Protein AF-A0A6P1CPJ0-F1 (afdb_monomer_lite)

Sequence (116 aa):
MSDTTIRDQLADVLRDEGIYCGDCDYGSRDCPECGRMLGGFADAILAAGFRPPARVITTVEERDALPPGSVVLSDSGYAWQRIEWWWQSTDEGVGGAPSLPVTVLHIPTEETADGE

Organism: NCBI:txid135487

Radius of gyration: 16.35 Å; chains: 1; bounding box: 32×39×44 Å

Foldseek 3Di:
DDPVVQLVVQLVVCLVVPDDPVPDDGRDPPPVVSVVVSSVVSVVLVVVVFDPPFDWDADPVVQQPADFQWWKAAPVRWIWGHHHRAIDTPDPPDGGGGDPGITTGDGDDPVPPDDD

Secondary structure (DSSP, 8-state):
--THHHHHHHHHHHHHTT---SSSSTT-TT-HHHHHHHHHHHHHHHHTT--SSPPEE-SHHHHHTSPTT-EEEETTS-EEEEETTEEEESSTT-EE-PPSSEEEEE---GGGS---

pLDDT: mean 74.08, std 12.94, range [35.75, 91.31]

Structure (mmCIF, N/CA/C/O backbone):
data_AF-A0A6P1CPJ0-F1
#
_entry.id   AF-A0A6P1CPJ0-F1
#
loop_
_atom_site.group_PDB
_atom_site.id
_atom_site.type_symbol
_atom_site.label_atom_id
_atom_site.label_alt_id
_atom_site.label_comp_id
_atom_site.label_asym_id
_atom_site.label_entity_id
_atom_site.label_seq_id
_atom_site.pdbx_PDB_ins_code
_atom_site.Cartn_x
_atom_site.Cartn_y
_atom_site.Cartn_z
_atom_site.occupancy
_atom_site.B_iso_or_equiv
_atom_site.auth_seq_id
_atom_site.auth_comp_id
_atom_site.auth_asym_id
_atom_site.auth_atom_id
_atom_site.pdbx_PDB_model_num
ATOM 1 N N . MET A 1 1 ? 11.239 -22.695 5.780 1.00 36.44 1 MET A N 1
ATOM 2 C CA . MET A 1 1 ? 10.512 -22.996 4.527 1.00 36.44 1 MET A CA 1
ATOM 3 C C . MET A 1 1 ? 10.337 -21.673 3.811 1.00 36.44 1 MET A C 1
ATOM 5 O O . MET A 1 1 ? 9.964 -20.713 4.465 1.00 36.44 1 MET A O 1
ATOM 9 N N . SER A 1 2 ? 10.825 -21.588 2.580 1.00 43.12 2 SER A N 1
ATOM 10 C CA . SER A 1 2 ? 11.791 -20.547 2.215 1.00 43.12 2 SER A CA 1
ATOM 11 C C . SER A 1 2 ? 11.191 -19.269 1.616 1.00 43.12 2 SER A C 1
ATOM 13 O O . SER A 1 2 ? 10.357 -19.321 0.711 1.00 43.12 2 SER A O 1
ATOM 15 N N . ASP A 1 3 ? 11.723 -18.149 2.113 1.00 55.03 3 ASP A N 1
ATOM 16 C CA . ASP A 1 3 ? 11.559 -16.731 1.743 1.00 55.03 3 ASP A CA 1
ATOM 17 C C . ASP A 1 3 ? 11.503 -16.459 0.222 1.00 55.03 3 ASP A C 1
ATOM 19 O O . ASP A 1 3 ? 10.775 -15.591 -0.252 1.00 55.03 3 ASP A O 1
ATOM 23 N N . THR A 1 4 ? 12.155 -17.317 -0.564 1.00 57.94 4 THR A N 1
ATOM 24 C CA . THR A 1 4 ? 12.157 -17.316 -2.032 1.00 57.94 4 THR A CA 1
ATOM 25 C C . THR A 1 4 ? 10.752 -17.365 -2.647 1.00 57.94 4 THR A C 1
ATOM 27 O O . THR A 1 4 ? 10.505 -16.701 -3.644 1.00 57.94 4 THR A O 1
ATOM 30 N N . THR A 1 5 ? 9.793 -18.063 -2.026 1.00 70.38 5 THR A N 1
ATOM 31 C CA . THR A 1 5 ? 8.427 -18.184 -2.582 1.00 70.38 5 THR A CA 1
ATOM 32 C C . THR A 1 5 ? 7.664 -16.857 -2.528 1.00 70.38 5 THR A C 1
ATOM 34 O O . THR A 1 5 ? 6.938 -16.521 -3.457 1.00 70.38 5 THR A O 1
ATOM 37 N N . ILE A 1 6 ? 7.841 -16.089 -1.449 1.00 69.12 6 ILE A N 1
ATOM 38 C CA . ILE A 1 6 ? 7.222 -14.767 -1.281 1.00 69.12 6 ILE A CA 1
ATOM 39 C C . ILE A 1 6 ? 7.902 -13.740 -2.192 1.00 69.12 6 ILE A C 1
ATOM 41 O O . ILE A 1 6 ? 7.223 -12.917 -2.804 1.00 69.12 6 ILE A O 1
ATOM 45 N N . ARG A 1 7 ? 9.229 -13.833 -2.340 1.00 74.75 7 ARG A N 1
ATOM 46 C CA . ARG A 1 7 ? 10.003 -13.019 -3.281 1.00 74.75 7 ARG A CA 1
ATOM 47 C C . ARG A 1 7 ? 9.527 -13.211 -4.722 1.00 74.75 7 ARG A C 1
ATOM 49 O O . ARG A 1 7 ? 9.301 -12.233 -5.427 1.00 74.75 7 ARG A O 1
ATOM 56 N N . ASP A 1 8 ? 9.339 -14.458 -5.148 1.00 70.44 8 ASP A N 1
ATOM 57 C CA . ASP A 1 8 ? 8.903 -14.767 -6.512 1.00 70.44 8 ASP A CA 1
ATOM 58 C C . ASP A 1 8 ? 7.432 -14.391 -6.757 1.00 70.44 8 ASP A C 1
ATOM 60 O O . ASP A 1 8 ? 7.108 -13.897 -7.833 1.00 70.44 8 ASP A O 1
ATOM 64 N N . GLN A 1 9 ? 6.553 -14.535 -5.756 1.00 69.69 9 GLN A N 1
ATOM 65 C CA . GLN A 1 9 ? 5.170 -14.040 -5.834 1.00 69.69 9 GLN A CA 1
ATOM 66 C C . GLN A 1 9 ? 5.117 -12.521 -6.006 1.00 69.69 9 GLN A C 1
ATOM 68 O O . GLN A 1 9 ? 4.386 -12.017 -6.853 1.00 69.69 9 GLN A O 1
ATOM 73 N N . LEU A 1 10 ? 5.912 -11.786 -5.228 1.00 74.44 10 LEU A N 1
ATOM 74 C CA . LEU A 1 10 ? 5.966 -10.333 -5.317 1.00 74.44 10 LEU A CA 1
ATOM 75 C C . LEU A 1 10 ? 6.563 -9.868 -6.651 1.00 74.44 10 LEU A C 1
ATOM 77 O O . LEU A 1 10 ? 6.044 -8.943 -7.267 1.00 74.44 10 LEU A O 1
ATOM 81 N N . ALA A 1 11 ? 7.604 -10.545 -7.139 1.00 73.38 11 ALA A N 1
ATOM 82 C CA . ALA A 1 11 ? 8.160 -10.287 -8.463 1.00 73.38 11 ALA A CA 1
ATOM 83 C C . ALA A 1 11 ? 7.139 -10.528 -9.594 1.00 73.38 11 ALA A C 1
ATOM 85 O O . ALA A 1 11 ? 7.218 -9.864 -10.627 1.00 73.38 11 ALA A O 1
ATOM 86 N N . ASP A 1 12 ? 6.188 -11.451 -9.419 1.00 73.12 12 ASP A N 1
ATOM 87 C CA . ASP A 1 12 ? 5.114 -11.692 -10.39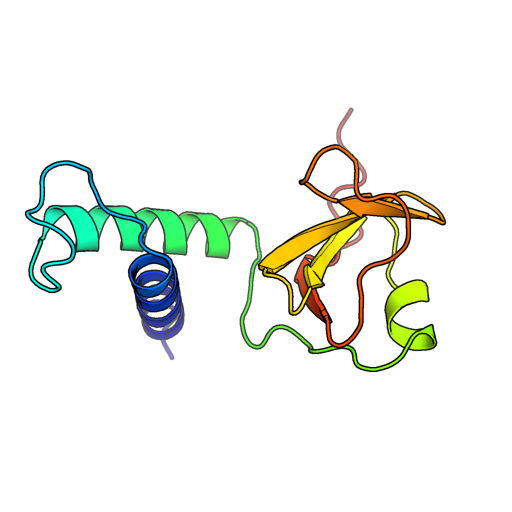0 1.00 73.12 12 ASP A CA 1
ATOM 88 C C . ASP A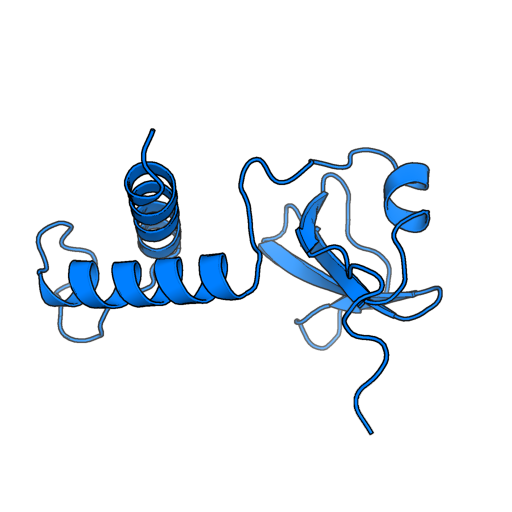 1 12 ? 4.031 -10.606 -10.358 1.00 73.12 12 ASP A C 1
ATOM 90 O O . ASP A 1 12 ? 3.602 -10.155 -11.415 1.00 73.12 12 ASP A O 1
ATOM 94 N N . VAL A 1 13 ? 3.671 -10.099 -9.174 1.00 74.50 13 VAL A N 1
ATOM 95 C CA . VAL A 1 13 ? 2.758 -8.946 -9.042 1.00 74.50 13 VAL A CA 1
ATOM 96 C C . VAL A 1 13 ? 3.349 -7.703 -9.703 1.00 74.50 13 VAL A C 1
ATOM 98 O O . VAL A 1 13 ? 2.694 -7.061 -10.513 1.00 74.50 13 VAL A O 1
ATOM 101 N N . LEU A 1 14 ? 4.619 -7.396 -9.424 1.00 77.75 14 LEU A N 1
ATOM 102 C CA . LEU A 1 14 ? 5.309 -6.256 -10.039 1.00 77.75 14 LEU A CA 1
ATOM 103 C C . LEU A 1 14 ? 5.342 -6.364 -11.576 1.00 77.75 14 LEU A C 1
ATOM 105 O O . LEU A 1 14 ? 5.311 -5.353 -12.274 1.00 77.75 14 LEU A O 1
ATOM 109 N N . ARG A 1 15 ? 5.379 -7.589 -12.113 1.00 72.69 15 ARG A N 1
ATOM 110 C CA . ARG A 1 15 ? 5.293 -7.845 -13.555 1.00 72.69 15 ARG A CA 1
ATOM 111 C C . ARG A 1 15 ? 3.892 -7.581 -14.111 1.00 72.69 15 ARG A C 1
ATOM 113 O O . ARG A 1 15 ? 3.795 -7.017 -15.197 1.00 72.69 15 ARG A O 1
ATOM 120 N N . ASP A 1 16 ? 2.844 -8.008 -13.408 1.00 70.62 16 ASP A N 1
ATOM 121 C CA . ASP A 1 16 ? 1.441 -7.820 -13.815 1.00 70.62 16 ASP A CA 1
ATOM 122 C C . ASP A 1 16 ? 1.057 -6.332 -13.856 1.00 70.62 16 ASP A C 1
ATOM 124 O O . ASP A 1 16 ? 0.415 -5.880 -14.801 1.00 70.62 16 ASP A O 1
ATOM 128 N N . GLU A 1 17 ? 1.602 -5.543 -12.925 1.00 75.62 17 GLU A N 1
ATOM 129 C CA . GLU A 1 17 ? 1.484 -4.076 -12.883 1.00 75.62 17 GLU A CA 1
ATOM 130 C C . GLU A 1 17 ? 2.283 -3.355 -13.986 1.00 75.62 17 GLU A C 1
ATOM 132 O O . GLU A 1 17 ? 2.320 -2.126 -14.054 1.00 75.62 17 GLU A O 1
ATOM 137 N N . GLY A 1 18 ? 2.949 -4.101 -14.871 1.00 68.44 18 GLY A N 1
ATOM 138 C CA . GLY A 1 18 ? 3.662 -3.528 -16.004 1.00 68.44 18 GLY A CA 1
ATOM 139 C C . GLY A 1 18 ? 4.988 -2.871 -15.628 1.00 68.44 18 GLY A C 1
ATOM 140 O O . GLY A 1 18 ? 5.426 -1.957 -16.322 1.00 68.44 18 GLY A O 1
ATOM 141 N N . ILE A 1 19 ? 5.67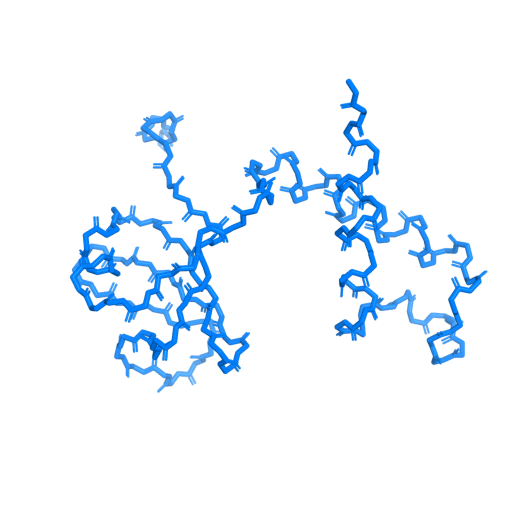0 -3.330 -14.574 1.00 71.00 19 ILE A N 1
ATOM 142 C CA . ILE A 1 19 ? 7.069 -2.952 -14.338 1.00 71.00 19 ILE A CA 1
ATOM 143 C C . ILE A 1 19 ? 7.962 -3.810 -15.242 1.00 71.00 19 ILE A C 1
ATOM 145 O O . ILE A 1 19 ? 8.088 -5.022 -15.062 1.00 71.00 19 ILE A O 1
ATOM 149 N N . TYR A 1 20 ? 8.605 -3.178 -16.223 1.00 73.38 20 TYR A N 1
ATOM 150 C CA . TYR A 1 20 ? 9.511 -3.828 -17.174 1.00 73.38 20 TYR A CA 1
ATOM 151 C C . TYR A 1 20 ? 10.818 -3.046 -17.333 1.00 73.38 20 TYR A C 1
ATOM 153 O O . TYR A 1 20 ? 10.883 -1.844 -17.085 1.00 73.38 20 TYR A O 1
ATOM 161 N N . CYS A 1 21 ? 11.881 -3.722 -17.777 1.00 70.31 21 CYS A N 1
ATOM 162 C CA . CYS A 1 21 ? 13.228 -3.146 -17.860 1.00 70.31 21 CYS A CA 1
ATOM 163 C C . CYS A 1 21 ? 13.448 -2.169 -19.034 1.00 70.31 21 CYS A C 1
ATOM 165 O O . CYS A 1 21 ? 14.586 -1.813 -19.315 1.00 70.31 21 CYS A O 1
ATOM 167 N N . GLY A 1 22 ? 12.391 -1.752 -19.739 1.00 65.50 22 GLY A N 1
ATOM 168 C CA . GLY A 1 22 ? 12.435 -0.827 -20.884 1.00 65.50 22 GLY A CA 1
ATOM 169 C C . GLY A 1 22 ? 12.991 -1.409 -22.194 1.00 65.50 22 GLY A C 1
ATOM 170 O O . GLY A 1 22 ? 12.583 -0.966 -23.262 1.00 65.50 22 GLY A O 1
ATOM 171 N N . ASP A 1 23 ? 13.861 -2.419 -22.112 1.00 65.75 23 ASP A N 1
ATOM 172 C CA . ASP A 1 23 ? 14.560 -3.046 -23.250 1.00 65.75 23 ASP A CA 1
ATOM 173 C C . ASP A 1 23 ? 13.864 -4.296 -23.827 1.00 65.75 23 ASP A C 1
ATOM 175 O O . ASP A 1 23 ? 14.259 -4.814 -24.871 1.00 65.75 23 ASP A O 1
ATOM 179 N N . CYS A 1 24 ? 12.829 -4.815 -23.164 1.00 67.31 24 CYS A N 1
ATOM 180 C CA . CYS A 1 24 ? 12.064 -5.953 -23.671 1.00 67.31 24 CYS A CA 1
ATOM 181 C C . CYS A 1 24 ? 10.887 -5.496 -24.546 1.00 67.31 24 CYS A C 1
ATOM 183 O O . CYS A 1 24 ? 10.158 -4.575 -24.174 1.00 67.31 24 CYS A O 1
ATOM 185 N N . ASP A 1 25 ? 10.651 -6.196 -25.660 1.00 62.75 25 ASP A N 1
ATOM 186 C CA . ASP A 1 25 ? 9.394 -6.125 -26.413 1.00 62.75 25 ASP A CA 1
ATOM 187 C C . ASP A 1 25 ? 8.246 -6.468 -25.441 1.00 62.75 25 ASP A C 1
ATOM 189 O O . ASP A 1 25 ? 8.141 -7.603 -24.973 1.00 62.75 25 ASP A O 1
ATOM 193 N N . TYR A 1 26 ? 7.498 -5.440 -25.024 1.00 53.28 26 TYR A N 1
ATOM 194 C CA . TYR A 1 26 ? 6.295 -5.454 -24.180 1.00 53.28 26 TYR A CA 1
ATOM 195 C C . TYR A 1 26 ? 5.947 -6.813 -23.526 1.00 53.28 26 TYR A C 1
ATOM 197 O O . TYR A 1 26 ? 5.166 -7.607 -24.050 1.00 53.28 26 TYR A O 1
ATOM 205 N N . GLY A 1 27 ? 6.492 -7.071 -22.333 1.00 52.34 27 GLY A N 1
ATOM 206 C CA . GLY A 1 27 ? 5.939 -8.086 -21.427 1.00 52.34 27 GLY A CA 1
ATOM 207 C C . GLY A 1 27 ? 6.356 -9.541 -21.664 1.00 52.34 27 GLY A C 1
ATOM 208 O O . GLY A 1 27 ? 5.695 -10.445 -21.146 1.00 52.34 27 GLY A O 1
ATOM 209 N N . SER A 1 28 ? 7.445 -9.819 -22.392 1.00 62.69 28 SER A N 1
ATOM 210 C CA . SER A 1 28 ? 7.963 -11.192 -22.478 1.00 62.69 28 SER A CA 1
ATOM 211 C C . SER A 1 28 ? 8.341 -11.720 -21.082 1.00 62.69 28 SER A C 1
ATOM 213 O O . SER A 1 28 ? 9.325 -11.272 -20.484 1.00 62.69 28 SER A O 1
ATOM 215 N N . ARG A 1 29 ? 7.566 -12.689 -20.571 1.00 63.16 29 ARG A N 1
ATOM 216 C CA . ARG A 1 29 ? 7.778 -13.352 -19.266 1.00 63.16 29 ARG A CA 1
ATOM 217 C C . ARG A 1 29 ? 9.176 -13.958 -19.123 1.00 63.16 29 ARG A C 1
ATOM 219 O O . ARG A 1 29 ? 9.685 -14.060 -18.012 1.00 63.16 29 ARG A O 1
ATOM 226 N N . ASP A 1 30 ? 9.791 -14.301 -20.248 1.00 71.56 30 ASP A N 1
ATOM 227 C CA . ASP A 1 30 ? 11.094 -14.954 -20.336 1.00 71.56 30 ASP A CA 1
ATOM 228 C C . ASP A 1 30 ? 12.282 -13.980 -20.406 1.00 71.56 30 ASP A C 1
ATOM 230 O O . ASP A 1 30 ? 13.413 -14.410 -20.625 1.00 71.56 30 ASP A O 1
ATOM 234 N N . CYS A 1 31 ? 12.072 -12.670 -20.222 1.00 76.56 31 CYS A N 1
ATOM 235 C CA . CYS A 1 31 ? 13.178 -11.715 -20.198 1.00 76.56 31 CYS A CA 1
ATOM 236 C C . CYS A 1 31 ? 14.021 -11.884 -18.912 1.00 76.56 31 CYS A C 1
ATOM 238 O O . CYS A 1 31 ? 13.532 -11.596 -17.810 1.00 76.56 31 CYS A O 1
ATOM 240 N N . PRO A 1 32 ? 15.301 -12.295 -19.015 1.00 75.00 32 PRO A N 1
ATOM 241 C CA . PRO A 1 32 ? 16.144 -12.533 -17.842 1.00 75.00 32 PRO A CA 1
ATOM 242 C C . PRO A 1 32 ? 16.466 -11.239 -17.076 1.00 75.00 32 PRO A C 1
ATOM 244 O O . PRO A 1 32 ? 16.582 -11.260 -15.851 1.00 75.00 32 PRO A O 1
ATOM 247 N N . GLU A 1 33 ? 16.554 -10.108 -17.781 1.00 75.88 33 GLU A N 1
ATOM 248 C CA . GLU A 1 33 ? 16.782 -8.778 -17.199 1.00 75.88 33 GLU A CA 1
ATOM 249 C C . GLU A 1 33 ? 15.583 -8.339 -16.344 1.00 75.88 33 GLU A C 1
ATOM 251 O O . GLU A 1 33 ? 15.761 -7.903 -15.205 1.00 75.88 33 GLU A O 1
ATOM 256 N N . CYS A 1 34 ? 14.355 -8.558 -16.834 1.00 75.06 34 CYS A N 1
ATOM 257 C CA . CYS A 1 34 ? 13.135 -8.328 -16.057 1.00 75.06 34 CYS A CA 1
ATOM 258 C C . CYS A 1 34 ? 13.093 -9.217 -14.810 1.00 75.06 34 CYS A C 1
ATOM 260 O O . CYS A 1 34 ? 12.829 -8.726 -13.717 1.00 75.06 34 CYS A O 1
ATOM 262 N N . GLY A 1 35 ? 13.396 -10.514 -14.934 1.00 76.31 35 GLY A N 1
ATOM 263 C CA . GLY A 1 35 ? 13.424 -11.428 -13.785 1.00 76.31 35 GLY A CA 1
ATOM 264 C C . GLY A 1 35 ? 14.417 -11.000 -12.698 1.00 76.31 35 GLY A C 1
ATOM 265 O O . GLY A 1 35 ? 14.099 -11.046 -11.508 1.00 76.31 35 GLY A O 1
ATOM 266 N N . ARG A 1 36 ? 15.604 -10.525 -13.095 1.00 79.06 36 ARG A N 1
ATOM 267 C CA . ARG A 1 36 ? 16.623 -10.020 -12.167 1.00 79.06 36 ARG A CA 1
ATOM 268 C C . ARG A 1 36 ? 16.189 -8.725 -11.480 1.00 79.06 36 ARG A C 1
ATOM 270 O O . ARG A 1 36 ? 16.339 -8.610 -10.266 1.00 79.06 36 ARG A O 1
ATOM 277 N N . MET A 1 37 ? 15.660 -7.774 -12.247 1.00 77.81 37 MET A N 1
ATOM 278 C CA . MET A 1 37 ? 15.190 -6.483 -11.742 1.00 77.81 37 MET A CA 1
ATOM 279 C C . MET A 1 37 ? 14.027 -6.653 -10.757 1.00 77.81 37 MET A C 1
ATOM 281 O O . MET A 1 37 ? 14.090 -6.151 -9.638 1.00 77.81 37 MET A O 1
ATOM 285 N N . LEU A 1 38 ? 12.999 -7.411 -11.145 1.00 78.50 38 LEU A N 1
ATOM 286 C CA . LEU A 1 38 ? 11.814 -7.664 -10.321 1.00 78.50 38 LEU A CA 1
ATOM 287 C C . LEU A 1 38 ? 12.164 -8.431 -9.046 1.00 78.50 38 LEU A C 1
ATOM 289 O O . LEU A 1 38 ? 11.645 -8.116 -7.980 1.00 78.50 38 LEU A O 1
ATOM 293 N N . GLY A 1 39 ? 13.097 -9.383 -9.135 1.00 78.56 39 GLY A N 1
ATOM 294 C CA . GLY A 1 39 ? 13.664 -10.036 -7.961 1.00 78.56 39 GLY A CA 1
ATOM 295 C C . GLY A 1 39 ? 14.303 -9.034 -6.996 1.00 78.56 39 GLY A C 1
ATOM 296 O O . GLY A 1 39 ? 14.013 -9.079 -5.808 1.00 78.56 39 GLY A O 1
ATOM 297 N N . GLY A 1 40 ? 15.094 -8.086 -7.508 1.00 79.50 40 GLY A N 1
ATOM 298 C CA . GLY A 1 40 ? 15.709 -7.031 -6.697 1.00 79.50 40 GLY A CA 1
ATOM 299 C C . GLY A 1 40 ? 14.700 -6.081 -6.045 1.00 79.50 40 GLY A C 1
ATOM 300 O O . GLY A 1 40 ? 14.867 -5.723 -4.881 1.00 79.50 40 GLY A O 1
ATOM 301 N N . PHE A 1 41 ? 13.628 -5.707 -6.749 1.00 78.19 41 PHE A N 1
ATOM 302 C CA . PHE A 1 41 ? 12.533 -4.941 -6.147 1.00 78.19 41 PHE A CA 1
ATOM 303 C C . PHE A 1 41 ? 11.813 -5.737 -5.062 1.00 78.19 41 PHE A C 1
ATOM 305 O O . PHE A 1 41 ? 11.557 -5.199 -3.988 1.00 78.19 41 PHE A O 1
ATOM 312 N N . ALA A 1 42 ? 11.531 -7.016 -5.309 1.00 78.94 42 ALA A N 1
ATOM 313 C CA . ALA A 1 42 ? 10.925 -7.880 -4.310 1.00 78.94 42 ALA A CA 1
ATOM 314 C C . ALA A 1 42 ? 11.808 -7.994 -3.059 1.00 78.94 42 ALA A C 1
ATOM 316 O O . ALA A 1 42 ? 11.315 -7.803 -1.952 1.00 78.94 42 ALA A O 1
ATOM 317 N N . ASP A 1 43 ? 13.116 -8.201 -3.222 1.00 79.81 43 ASP A N 1
ATOM 318 C CA . ASP A 1 43 ? 14.079 -8.216 -2.117 1.00 79.81 43 ASP A CA 1
ATOM 319 C C . ASP A 1 43 ? 14.080 -6.883 -1.338 1.00 79.81 43 ASP A C 1
ATOM 321 O O . ASP A 1 43 ? 14.046 -6.889 -0.108 1.00 79.81 43 ASP A O 1
ATOM 325 N N . ALA A 1 44 ? 14.042 -5.734 -2.024 1.00 75.38 44 ALA A N 1
ATOM 326 C CA . ALA A 1 44 ? 13.986 -4.416 -1.382 1.00 75.38 44 ALA A CA 1
ATOM 327 C C . ALA A 1 44 ? 12.678 -4.186 -0.604 1.00 75.38 44 ALA A C 1
ATOM 329 O O . ALA A 1 44 ? 12.705 -3.688 0.521 1.00 75.38 44 ALA A O 1
ATOM 330 N N . ILE A 1 45 ? 11.538 -4.588 -1.168 1.00 75.62 45 ILE A N 1
ATOM 331 C CA . ILE A 1 45 ? 10.221 -4.487 -0.527 1.00 75.62 45 ILE A CA 1
ATOM 332 C C . ILE A 1 45 ? 10.158 -5.394 0.713 1.00 75.62 45 ILE A C 1
ATOM 334 O O . ILE A 1 45 ? 9.667 -4.985 1.767 1.00 75.62 45 ILE A O 1
ATOM 338 N N . LEU A 1 46 ? 10.716 -6.604 0.631 1.00 78.31 46 LEU A N 1
ATOM 339 C CA . LEU A 1 46 ? 10.815 -7.511 1.773 1.00 78.31 46 LEU A CA 1
ATOM 340 C C . LEU A 1 46 ? 11.792 -7.001 2.838 1.00 78.31 46 LEU A C 1
ATOM 342 O O . LEU A 1 46 ? 11.510 -7.159 4.028 1.00 78.31 46 LEU A O 1
ATOM 346 N N . ALA A 1 47 ? 12.910 -6.391 2.444 1.00 75.19 47 ALA A N 1
ATOM 347 C CA . ALA A 1 47 ? 13.861 -5.762 3.361 1.00 75.19 47 ALA A CA 1
ATOM 348 C C . ALA A 1 47 ? 13.259 -4.534 4.063 1.00 75.19 47 ALA A C 1
ATOM 350 O O . ALA A 1 47 ? 13.548 -4.303 5.233 1.00 75.19 47 ALA A O 1
ATOM 351 N N . ALA A 1 48 ? 12.357 -3.810 3.395 1.00 68.38 48 ALA A N 1
ATOM 352 C CA . ALA A 1 48 ? 11.560 -2.730 3.977 1.00 68.38 48 ALA A CA 1
ATOM 353 C C . ALA A 1 48 ? 10.448 -3.223 4.931 1.00 68.38 48 ALA A C 1
ATOM 355 O O . ALA A 1 48 ? 9.670 -2.424 5.448 1.00 68.38 48 ALA A O 1
ATOM 356 N N . GLY A 1 49 ? 10.356 -4.536 5.174 1.00 68.19 49 GLY A N 1
ATOM 357 C CA . GLY A 1 49 ? 9.437 -5.126 6.148 1.00 68.19 49 GLY A CA 1
ATOM 358 C C . GLY A 1 49 ? 8.059 -5.494 5.597 1.00 68.19 49 GLY A C 1
ATOM 359 O O . GLY A 1 49 ? 7.209 -5.946 6.362 1.00 68.19 49 GLY A O 1
ATOM 360 N N . PHE A 1 50 ? 7.819 -5.373 4.287 1.00 67.94 50 PHE A N 1
ATOM 361 C CA . PHE A 1 50 ? 6.568 -5.838 3.688 1.00 67.94 50 PHE A CA 1
ATOM 362 C C . PHE A 1 50 ? 6.443 -7.363 3.827 1.00 67.94 50 PHE A C 1
ATOM 364 O O . PHE A 1 50 ? 7.375 -8.113 3.518 1.00 67.94 50 PHE A O 1
ATOM 371 N N . ARG A 1 51 ? 5.294 -7.849 4.305 1.00 66.69 51 ARG A N 1
ATOM 372 C CA . ARG A 1 51 ? 5.022 -9.284 4.473 1.00 66.69 51 ARG A CA 1
ATOM 373 C C . ARG A 1 51 ? 3.583 -9.605 4.054 1.00 66.69 51 ARG A C 1
ATOM 375 O O . ARG A 1 51 ? 2.652 -9.225 4.760 1.00 66.69 51 ARG A O 1
ATOM 382 N N . PRO A 1 52 ? 3.377 -10.330 2.940 1.00 64.62 52 PRO A N 1
ATOM 383 C CA . PRO A 1 52 ? 2.093 -10.961 2.653 1.00 64.62 52 PRO A CA 1
ATOM 384 C C . PRO A 1 52 ? 1.752 -12.029 3.717 1.00 64.62 52 PRO A C 1
ATOM 386 O O . PRO A 1 52 ? 2.669 -12.703 4.194 1.00 64.62 52 PRO A O 1
ATOM 389 N N . PRO A 1 53 ? 0.466 -12.255 4.059 1.00 56.25 53 PRO A N 1
ATOM 390 C CA . PRO A 1 53 ? -0.727 -11.619 3.502 1.00 56.25 53 PRO A CA 1
ATOM 391 C C . PRO A 1 53 ? -1.001 -10.251 4.140 1.00 56.25 53 PRO A C 1
ATOM 393 O O . PRO A 1 53 ? -1.179 -10.132 5.352 1.00 56.25 53 PRO A O 1
ATOM 396 N N . ALA A 1 54 ? -1.078 -9.220 3.300 1.00 66.94 54 ALA A N 1
ATOM 397 C CA . ALA A 1 54 ? -1.487 -7.893 3.725 1.00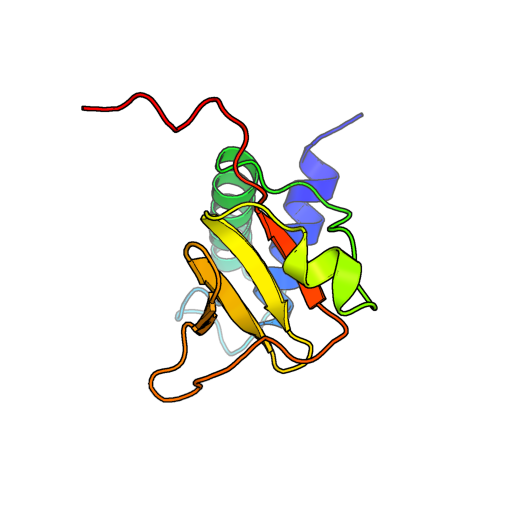 66.94 54 ALA A CA 1
ATOM 398 C C . ALA A 1 54 ? -2.950 -7.942 4.198 1.00 66.94 54 ALA A C 1
ATOM 400 O O . ALA A 1 54 ? -3.841 -8.386 3.470 1.00 66.94 54 ALA A O 1
ATOM 401 N N . ARG A 1 55 ? -3.199 -7.534 5.445 1.00 80.12 55 ARG A N 1
ATOM 402 C CA . ARG A 1 55 ? -4.545 -7.491 6.031 1.00 80.12 55 ARG A CA 1
ATOM 403 C C . ARG A 1 55 ? -5.431 -6.568 5.191 1.00 80.12 55 ARG A C 1
ATOM 405 O O . ARG A 1 55 ? -5.094 -5.400 5.011 1.00 80.12 55 ARG A O 1
ATOM 412 N N . VAL A 1 56 ? -6.576 -7.074 4.733 1.00 85.19 56 VAL A N 1
ATOM 413 C CA . VAL A 1 56 ? -7.614 -6.254 4.092 1.00 85.19 56 VAL A CA 1
ATOM 414 C C . VAL A 1 56 ? -8.543 -5.707 5.168 1.00 85.19 56 VAL A C 1
ATOM 416 O O . VAL A 1 56 ? -9.120 -6.465 5.947 1.00 85.19 56 VAL A O 1
ATOM 419 N N . ILE A 1 57 ? -8.679 -4.388 5.212 1.00 89.44 57 ILE A N 1
ATOM 420 C CA . ILE A 1 57 ? -9.612 -3.672 6.072 1.00 89.44 57 ILE A CA 1
ATOM 421 C C . ILE A 1 57 ? -10.859 -3.332 5.258 1.00 89.44 57 ILE A C 1
ATOM 423 O O . ILE A 1 57 ? -10.777 -2.751 4.176 1.00 89.44 57 ILE A O 1
ATOM 427 N N . THR A 1 58 ? -12.023 -3.680 5.802 1.00 90.19 58 THR A N 1
ATOM 428 C CA . THR A 1 58 ? -13.330 -3.445 5.162 1.00 90.19 58 THR A CA 1
ATOM 429 C C . THR A 1 58 ? -14.209 -2.475 5.944 1.00 90.19 58 THR A C 1
ATOM 431 O O . THR A 1 58 ? -15.268 -2.088 5.454 1.00 90.19 58 THR A O 1
ATOM 434 N N . THR A 1 59 ? -13.771 -2.046 7.132 1.00 91.31 59 THR A N 1
ATOM 435 C CA . THR A 1 59 ? -14.524 -1.146 8.008 1.00 91.31 59 THR A CA 1
ATOM 436 C C . THR A 1 59 ? -13.806 0.185 8.209 1.00 91.31 59 THR A C 1
ATOM 438 O O . THR A 1 59 ? -12.577 0.281 8.178 1.00 91.31 59 THR A O 1
ATOM 441 N N . VAL A 1 60 ? -14.600 1.237 8.418 1.00 89.62 60 VAL A N 1
ATOM 442 C CA . VAL A 1 60 ? -14.092 2.587 8.700 1.00 89.62 60 VAL A CA 1
ATOM 443 C C . VAL A 1 60 ? -13.362 2.617 10.043 1.00 89.62 60 VAL A C 1
ATOM 445 O O . VAL A 1 60 ? -12.306 3.231 10.148 1.00 89.62 60 VAL A O 1
ATOM 448 N N . GLU A 1 61 ? -13.885 1.903 11.040 1.00 90.00 61 GLU A N 1
ATOM 449 C CA . GLU A 1 61 ? -13.320 1.838 12.392 1.00 90.00 61 GLU A CA 1
ATOM 450 C C . GLU A 1 61 ? -11.919 1.220 12.399 1.00 90.00 61 GLU A C 1
ATOM 452 O O . GLU A 1 61 ? -11.002 1.789 12.984 1.00 90.00 61 GLU A O 1
ATOM 457 N N . GLU A 1 62 ? -11.713 0.099 11.701 1.00 89.50 62 GLU A N 1
ATOM 458 C CA . GLU A 1 62 ? -10.386 -0.516 11.593 1.00 89.50 62 GLU A CA 1
ATOM 459 C C . GLU A 1 62 ? -9.401 0.363 10.817 1.00 89.50 62 GLU A C 1
ATOM 461 O O . GLU A 1 62 ? -8.224 0.410 11.168 1.00 89.50 62 GLU A O 1
ATOM 466 N N . ARG A 1 63 ? -9.871 1.069 9.779 1.00 89.94 63 ARG A N 1
ATOM 467 C CA . ARG A 1 63 ? -9.046 2.001 9.002 1.00 89.94 63 ARG A CA 1
ATOM 468 C C . ARG A 1 63 ? -8.590 3.163 9.877 1.00 89.94 63 ARG A C 1
ATOM 470 O O . ARG A 1 63 ? -7.417 3.515 9.865 1.00 89.94 63 ARG A O 1
ATOM 477 N N . ASP A 1 64 ? -9.507 3.772 10.620 1.00 89.31 64 ASP A N 1
ATOM 478 C CA . ASP A 1 64 ? -9.208 4.963 11.414 1.00 89.31 64 ASP A CA 1
ATOM 479 C C . ASP A 1 64 ? -8.486 4.648 12.731 1.00 89.31 64 ASP A C 1
ATOM 481 O O . ASP A 1 64 ? -7.884 5.550 13.313 1.00 89.31 64 ASP A O 1
ATOM 485 N N . ALA A 1 65 ? -8.472 3.379 13.150 1.00 90.06 65 ALA A N 1
ATOM 486 C CA . ALA A 1 65 ? -7.641 2.871 14.239 1.00 90.06 65 ALA A CA 1
ATOM 487 C C . ALA A 1 65 ? -6.167 2.641 13.847 1.00 90.06 65 ALA A C 1
ATOM 489 O O . ALA A 1 65 ? -5.355 2.331 14.721 1.00 90.06 65 ALA A O 1
ATOM 490 N N . LEU A 1 66 ? -5.803 2.760 12.563 1.00 87.38 66 LEU A N 1
ATOM 491 C CA . LEU A 1 66 ? -4.412 2.618 12.132 1.00 87.38 66 LEU A CA 1
ATOM 492 C C . LEU A 1 66 ? -3.539 3.746 12.706 1.00 87.38 66 LEU A C 1
ATOM 494 O O . LEU A 1 66 ? -3.942 4.913 12.667 1.00 87.38 66 LEU A O 1
ATOM 498 N N . PRO A 1 67 ? -2.329 3.429 13.205 1.00 88.88 67 PRO A N 1
ATOM 499 C CA . PRO A 1 67 ? -1.439 4.446 13.738 1.00 88.88 67 PRO A CA 1
ATOM 500 C C . PRO A 1 67 ? -0.966 5.402 12.629 1.00 88.88 67 PRO A C 1
ATOM 502 O O . PRO A 1 67 ? -0.845 4.993 11.463 1.00 88.88 67 PRO A O 1
ATOM 505 N N . PRO A 1 68 ? -0.658 6.665 12.975 1.00 88.25 68 PRO A N 1
ATOM 506 C CA . PRO A 1 68 ? 0.039 7.582 12.078 1.00 88.25 68 PRO A CA 1
ATOM 507 C C . PRO A 1 68 ? 1.294 6.929 11.490 1.00 88.25 68 PRO A C 1
ATOM 509 O O . PRO A 1 68 ? 2.013 6.235 12.199 1.00 88.25 68 PRO A O 1
ATOM 512 N N . GLY A 1 69 ? 1.541 7.137 10.199 1.00 82.50 69 GLY A N 1
ATOM 513 C CA . GLY A 1 69 ? 2.613 6.499 9.432 1.00 82.50 69 GLY A CA 1
ATOM 514 C C . GLY A 1 69 ? 2.195 5.218 8.703 1.00 82.50 69 GLY A C 1
ATOM 515 O O . GLY A 1 69 ? 2.935 4.752 7.840 1.00 82.50 69 GLY A O 1
ATOM 516 N N . SER A 1 70 ? 1.007 4.666 8.981 1.00 85.62 70 SER A N 1
ATOM 517 C CA . SER A 1 70 ? 0.496 3.497 8.249 1.00 85.62 70 SER A CA 1
ATOM 518 C C . SER A 1 70 ? 0.263 3.810 6.773 1.00 85.62 70 SER A C 1
ATOM 520 O O . SER A 1 70 ? -0.229 4.887 6.437 1.00 85.62 70 SER A O 1
ATOM 522 N N . VAL A 1 71 ? 0.548 2.847 5.896 1.00 85.75 71 VAL A N 1
ATOM 523 C CA . VAL A 1 71 ? 0.308 2.954 4.451 1.00 85.75 71 VAL A CA 1
ATOM 524 C C . VAL A 1 71 ? -0.669 1.874 4.017 1.00 85.75 71 VAL A C 1
ATOM 526 O O . VAL A 1 71 ? -0.506 0.700 4.359 1.00 85.75 71 VAL A O 1
ATOM 529 N N . VAL A 1 72 ? -1.683 2.262 3.249 1.00 86.38 72 VAL A N 1
ATOM 530 C CA . VAL A 1 72 ? -2.698 1.358 2.703 1.00 86.38 72 VAL A CA 1
ATOM 531 C C . VAL A 1 72 ? -2.862 1.559 1.201 1.00 86.38 72 VAL A C 1
ATOM 533 O O . VAL A 1 72 ? -2.669 2.657 0.687 1.00 86.38 72 VAL A O 1
ATOM 536 N N . LEU A 1 73 ? -3.250 0.500 0.500 1.00 85.88 73 LEU A N 1
ATOM 537 C CA . LEU A 1 73 ? -3.631 0.524 -0.906 1.00 85.88 73 LEU A CA 1
ATOM 538 C C . LEU A 1 73 ? -5.154 0.478 -1.014 1.00 85.88 73 LEU A C 1
ATOM 540 O O . LEU A 1 73 ? -5.786 -0.414 -0.450 1.00 85.88 73 LEU A O 1
ATOM 544 N N . SER A 1 74 ? -5.738 1.438 -1.719 1.00 83.25 74 SER A N 1
ATOM 545 C CA . SER A 1 74 ? -7.171 1.441 -2.040 1.00 83.25 74 SER A CA 1
ATOM 546 C C . SER A 1 74 ? -7.484 0.540 -3.237 1.00 83.25 74 SER A C 1
ATOM 548 O O . SER A 1 74 ? -6.610 0.292 -4.063 1.00 83.25 74 SER A O 1
ATOM 550 N N . ASP A 1 75 ? -8.741 0.111 -3.374 1.00 80.81 75 ASP A N 1
ATOM 551 C CA . ASP A 1 75 ? -9.243 -0.607 -4.564 1.00 80.81 75 ASP A CA 1
ATOM 552 C C . ASP A 1 75 ? -8.982 0.150 -5.881 1.00 80.81 75 ASP A C 1
ATOM 554 O O . ASP A 1 75 ? -8.702 -0.445 -6.914 1.00 80.81 75 ASP A O 1
ATOM 558 N N . SER A 1 76 ? -8.962 1.483 -5.821 1.00 75.81 76 SER A N 1
ATOM 559 C CA . SER A 1 76 ? -8.611 2.348 -6.950 1.00 75.81 76 SER A CA 1
ATOM 560 C C . SER A 1 76 ? -7.125 2.327 -7.349 1.00 75.81 76 SER A C 1
ATOM 562 O O . SER A 1 76 ? -6.730 3.095 -8.217 1.00 75.81 76 SER A O 1
ATOM 564 N N . GLY A 1 77 ? -6.284 1.513 -6.704 1.00 75.44 77 GLY A N 1
ATOM 565 C CA . GLY A 1 77 ? -4.850 1.397 -7.004 1.00 75.44 77 GLY A CA 1
ATOM 566 C C . GLY A 1 77 ? -3.977 2.502 -6.399 1.00 75.44 77 GLY A C 1
ATOM 567 O O . GLY A 1 77 ? -2.755 2.444 -6.487 1.00 75.44 77 GLY A O 1
ATOM 568 N N . TYR A 1 78 ? -4.574 3.491 -5.730 1.00 81.06 78 TYR A N 1
ATOM 569 C CA . TYR A 1 78 ? -3.827 4.558 -5.067 1.00 81.06 78 TYR A CA 1
ATOM 570 C C . TYR A 1 78 ? -3.342 4.134 -3.687 1.00 81.06 78 TYR A C 1
ATOM 572 O O . TYR A 1 78 ? -4.111 3.568 -2.896 1.00 81.06 78 TYR A O 1
ATOM 580 N N . ALA A 1 79 ? -2.086 4.469 -3.394 1.00 83.75 79 ALA A N 1
ATOM 581 C CA . ALA A 1 79 ? -1.497 4.350 -2.070 1.00 83.75 79 ALA A CA 1
ATOM 582 C C . ALA A 1 79 ? -1.816 5.589 -1.224 1.00 83.75 79 ALA A C 1
ATOM 584 O O . ALA A 1 79 ? -1.712 6.725 -1.697 1.00 83.75 79 ALA A O 1
ATOM 585 N N . TRP A 1 80 ? -2.170 5.343 0.035 1.00 87.31 80 TRP A N 1
ATOM 586 C CA . TRP A 1 80 ? -2.558 6.345 1.016 1.00 87.31 80 TRP A CA 1
ATOM 587 C C . TRP A 1 80 ? -1.753 6.187 2.298 1.00 87.31 80 TRP A C 1
ATOM 589 O O . TRP A 1 80 ? -1.650 5.083 2.832 1.00 87.31 80 TRP A O 1
ATOM 599 N N . GLN A 1 81 ? -1.244 7.293 2.829 1.00 87.94 81 GLN A N 1
ATOM 600 C CA . GLN A 1 81 ? -0.559 7.344 4.115 1.00 87.94 81 GLN A CA 1
ATOM 601 C C . GLN A 1 81 ? -1.454 7.988 5.175 1.00 87.94 81 GLN A C 1
ATOM 603 O O . GLN A 1 81 ? -2.085 9.020 4.933 1.00 87.94 81 GLN A O 1
ATOM 608 N N . ARG A 1 82 ? -1.493 7.399 6.372 1.00 88.62 82 ARG A N 1
ATOM 609 C CA . ARG A 1 82 ? -2.110 8.011 7.549 1.00 88.62 82 ARG A CA 1
ATOM 610 C C . ARG A 1 82 ? -1.160 9.057 8.120 1.00 88.62 82 ARG A C 1
ATOM 612 O O . ARG A 1 82 ? -0.073 8.712 8.573 1.00 88.62 82 ARG A O 1
ATOM 619 N N . ILE A 1 83 ? -1.580 10.314 8.156 1.00 85.31 83 ILE A N 1
ATOM 620 C CA . ILE A 1 83 ? -0.843 11.415 8.781 1.00 85.31 83 ILE A CA 1
ATOM 621 C C . ILE A 1 83 ? -1.679 11.884 9.964 1.00 85.31 83 ILE A C 1
ATOM 623 O O . ILE A 1 83 ? -2.768 12.402 9.767 1.00 85.31 83 ILE A O 1
ATOM 627 N N . GLU A 1 84 ? -1.214 11.674 11.195 1.00 84.81 84 GLU A N 1
ATOM 628 C CA . GLU A 1 84 ? -1.987 11.958 12.417 1.00 84.81 84 GLU A CA 1
ATOM 629 C C . GLU A 1 84 ? -3.460 11.474 12.325 1.00 84.81 84 GLU A C 1
ATOM 631 O O . GLU A 1 84 ? -3.744 10.274 12.389 1.00 84.81 84 GLU A O 1
ATOM 636 N N . TRP A 1 85 ? -4.406 12.402 12.143 1.00 81.50 85 TRP A N 1
ATOM 637 C CA . TRP A 1 85 ? -5.850 12.165 12.091 1.00 81.50 85 TRP A CA 1
ATOM 638 C C . TRP A 1 85 ? -6.453 12.133 10.672 1.00 81.50 85 TRP A C 1
ATOM 640 O O . TRP A 1 85 ? -7.650 11.882 10.541 1.00 81.50 85 TRP A O 1
ATOM 650 N N . TRP A 1 86 ? -5.668 12.358 9.613 1.00 84.75 86 TRP A N 1
ATOM 651 C CA . TRP A 1 86 ? -6.146 12.434 8.224 1.00 84.75 86 TRP A CA 1
ATOM 652 C C . TRP A 1 86 ? -5.323 11.559 7.268 1.00 84.75 86 TRP A C 1
ATOM 654 O O . TRP A 1 86 ? -4.305 10.979 7.647 1.00 84.75 86 TRP A O 1
ATOM 664 N N . TRP A 1 87 ? -5.797 11.399 6.032 1.00 87.62 87 TRP A N 1
ATOM 665 C CA . TRP A 1 87 ? -5.145 10.569 5.020 1.00 87.62 87 TRP A CA 1
ATOM 666 C C . TRP A 1 87 ? -4.627 11.414 3.863 1.00 87.62 87 TRP A C 1
ATOM 668 O O . TRP A 1 87 ? -5.306 12.329 3.397 1.00 87.62 87 TRP A O 1
ATOM 678 N N . GLN A 1 88 ? -3.445 11.056 3.373 1.00 84.88 88 GLN A N 1
ATOM 679 C CA . GLN A 1 88 ? -2.826 11.668 2.206 1.00 84.88 88 GLN A CA 1
ATOM 680 C C . GLN A 1 88 ? -2.641 10.621 1.107 1.00 84.88 88 GLN A C 1
ATOM 682 O O . GLN A 1 88 ? -2.059 9.565 1.353 1.00 84.88 88 GLN A O 1
ATOM 687 N N . SER A 1 89 ? -3.154 10.911 -0.089 1.00 82.62 89 SER A N 1
ATOM 688 C CA . SER A 1 89 ? -2.919 10.114 -1.297 1.00 82.62 89 SER A CA 1
ATOM 689 C C . SER A 1 89 ? -1.592 10.503 -1.951 1.00 82.62 89 SER A C 1
ATOM 691 O O . SER A 1 89 ? -1.135 11.639 -1.834 1.00 82.62 89 SER A O 1
ATOM 693 N N . THR A 1 90 ? -1.004 9.552 -2.671 1.00 70.44 90 THR A N 1
ATOM 694 C CA . THR A 1 90 ? 0.130 9.771 -3.587 1.00 70.44 90 THR A CA 1
ATOM 695 C C . THR A 1 90 ? -0.260 10.519 -4.868 1.00 70.44 90 THR A C 1
ATOM 697 O O . THR A 1 90 ? 0.614 11.046 -5.549 1.00 70.44 90 THR A O 1
ATOM 700 N N . ASP A 1 91 ? -1.557 10.600 -5.177 1.00 72.50 91 ASP A N 1
ATOM 701 C CA . ASP A 1 91 ? -2.095 11.381 -6.293 1.00 72.50 91 ASP A CA 1
ATOM 702 C C . ASP A 1 91 ? -2.457 12.803 -5.835 1.00 72.50 91 ASP A C 1
ATOM 704 O O . ASP A 1 91 ? -3.247 12.998 -4.900 1.00 72.50 91 ASP A O 1
ATOM 708 N N . GLU A 1 92 ? -1.850 13.805 -6.476 1.00 53.94 92 GLU A N 1
ATOM 709 C CA . GLU A 1 92 ? -2.086 15.214 -6.165 1.00 53.94 92 GLU A CA 1
ATOM 710 C C . GLU A 1 92 ? -3.545 15.597 -6.457 1.00 53.94 92 GLU A C 1
ATOM 712 O O . GLU A 1 92 ? -3.974 15.676 -7.604 1.00 53.94 92 GLU A O 1
ATOM 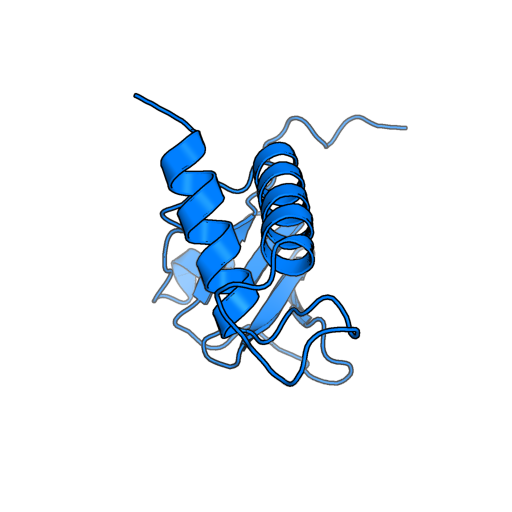717 N N . GLY A 1 93 ? -4.311 15.895 -5.404 1.00 56.28 93 GLY A N 1
ATOM 718 C CA . GLY A 1 93 ? -5.685 16.403 -5.514 1.00 56.28 93 GLY A CA 1
ATOM 719 C C . GLY A 1 93 ? -6.760 15.497 -4.919 1.00 56.28 93 GLY A C 1
ATOM 720 O O . GLY A 1 93 ? -7.905 15.934 -4.778 1.00 56.28 93 GLY A O 1
ATOM 721 N N . VAL A 1 94 ? -6.414 14.280 -4.488 1.00 61.69 94 VAL A N 1
ATOM 722 C CA . VAL A 1 94 ? -7.359 13.396 -3.794 1.00 61.69 94 VAL A CA 1
ATOM 723 C C . VAL A 1 94 ? -7.329 13.678 -2.288 1.00 61.69 94 VAL A C 1
ATOM 725 O O . VAL A 1 94 ? -6.569 13.083 -1.526 1.00 61.69 94 VAL A O 1
ATOM 728 N N . GLY A 1 95 ? -8.153 14.631 -1.848 1.00 61.28 95 GLY A N 1
ATOM 729 C CA . GLY A 1 95 ? -8.392 14.900 -0.428 1.00 61.28 95 GLY A CA 1
ATOM 730 C C . GLY A 1 95 ? -9.468 13.975 0.145 1.00 61.28 95 GLY A C 1
ATOM 731 O O . GLY A 1 95 ? -10.507 13.774 -0.481 1.00 61.28 95 GLY A O 1
ATOM 732 N N . GLY A 1 96 ? -9.256 13.431 1.345 1.00 78.44 96 GLY A N 1
ATOM 733 C CA . GLY A 1 96 ? -10.265 12.627 2.036 1.00 78.44 96 GLY A CA 1
ATOM 734 C C . GLY A 1 96 ? -9.669 11.437 2.771 1.00 78.44 96 GLY A C 1
ATOM 735 O O . GLY A 1 96 ? -8.599 11.543 3.354 1.00 78.44 96 GLY A O 1
ATOM 736 N N . ALA A 1 97 ? -10.388 10.319 2.766 1.00 82.69 97 ALA A N 1
ATOM 737 C CA . ALA A 1 97 ? -9.937 9.046 3.311 1.00 82.69 97 ALA A CA 1
ATOM 738 C C . ALA A 1 97 ? -10.041 7.972 2.221 1.00 82.69 97 ALA A C 1
ATOM 740 O O . ALA A 1 97 ? -10.942 8.071 1.382 1.00 82.69 97 ALA A O 1
ATOM 741 N N . PRO A 1 98 ? -9.178 6.942 2.231 1.00 85.69 98 PRO A N 1
ATOM 742 C CA . PRO A 1 98 ? -9.228 5.911 1.215 1.00 85.69 98 PRO A CA 1
ATOM 743 C C . PRO A 1 98 ? -10.563 5.171 1.277 1.00 85.69 98 PRO A C 1
ATOM 745 O O . PRO A 1 98 ? -11.078 4.845 2.360 1.00 85.69 98 PRO A O 1
ATOM 748 N N . SER A 1 99 ? -11.113 4.928 0.091 1.00 85.31 99 SER A N 1
ATOM 749 C CA . SER A 1 99 ? -12.314 4.126 -0.109 1.00 85.31 99 SER A CA 1
ATOM 750 C C . SER A 1 99 ? -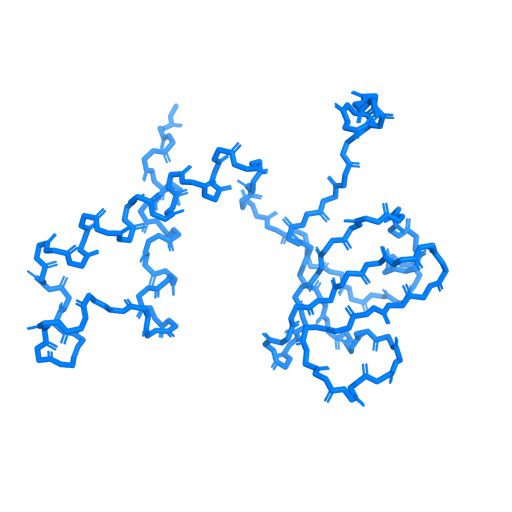12.027 2.677 0.268 1.00 85.31 99 SER A C 1
ATOM 752 O O . SER A 1 99 ? -10.997 2.124 -0.111 1.00 85.31 99 SER A O 1
ATOM 754 N N . LEU A 1 100 ? -12.937 2.077 1.032 1.00 85.69 100 LEU A N 1
ATOM 755 C CA . LEU A 1 100 ? -12.856 0.675 1.433 1.00 85.69 100 LEU A CA 1
ATOM 756 C C . LEU A 1 100 ? -13.321 -0.236 0.282 1.00 85.69 100 LEU A C 1
ATOM 758 O O . LEU A 1 100 ? -14.212 0.169 -0.467 1.00 85.69 100 LEU A O 1
ATOM 762 N N . PRO A 1 101 ? -12.799 -1.472 0.180 1.00 88.62 101 PRO A N 1
ATOM 763 C CA . PRO A 1 101 ? -11.777 -2.074 1.042 1.00 88.62 101 PRO A CA 1
ATOM 764 C C . PRO A 1 101 ? -10.370 -1.507 0.794 1.00 88.62 101 PRO A C 1
ATOM 766 O O . PRO A 1 101 ? -10.052 -1.070 -0.309 1.00 88.62 101 PRO A O 1
ATOM 769 N N . VAL A 1 102 ? -9.520 -1.533 1.825 1.00 87.06 102 VAL A N 1
ATOM 770 C CA . VAL A 1 102 ? -8.104 -1.145 1.712 1.00 87.06 102 VAL A CA 1
ATOM 771 C C . VAL A 1 102 ? -7.187 -2.271 2.165 1.00 87.06 102 VAL A C 1
ATOM 773 O O . VAL A 1 102 ? -7.480 -2.977 3.127 1.00 87.06 102 VAL A O 1
ATOM 776 N N . THR A 1 103 ? -6.053 -2.421 1.497 1.00 88.12 103 THR A N 1
ATOM 777 C CA . THR A 1 103 ? -5.027 -3.411 1.829 1.00 88.12 103 THR A CA 1
ATOM 778 C C . THR A 1 103 ? -3.908 -2.735 2.606 1.00 88.12 103 THR A C 1
ATOM 780 O O . THR A 1 103 ? -3.314 -1.778 2.119 1.00 88.12 103 THR A O 1
ATOM 783 N N . VAL A 1 104 ? -3.609 -3.199 3.819 1.00 85.12 104 VAL A N 1
ATOM 784 C CA . VAL A 1 104 ? -2.555 -2.598 4.646 1.00 85.12 104 VAL A CA 1
ATOM 785 C C . VAL A 1 104 ? -1.184 -3.001 4.118 1.00 85.12 104 VAL A C 1
ATOM 787 O O . VAL A 1 104 ? -0.807 -4.167 4.194 1.00 85.12 104 VAL A O 1
ATOM 790 N N . LEU A 1 105 ? -0.434 -2.027 3.604 1.00 78.81 105 LEU A N 1
ATOM 791 C CA . LEU A 1 105 ? 0.908 -2.238 3.068 1.00 78.81 105 LEU A CA 1
ATOM 792 C C . LEU A 1 105 ? 1.981 -2.105 4.149 1.00 78.81 105 LEU A C 1
ATOM 794 O O . LEU A 1 105 ? 2.956 -2.850 4.152 1.00 78.81 105 LEU A O 1
ATOM 798 N N . HIS A 1 106 ? 1.799 -1.164 5.072 1.00 79.00 106 HIS A N 1
ATOM 799 C CA . HIS A 1 106 ? 2.759 -0.890 6.131 1.00 79.00 106 HIS A CA 1
ATOM 800 C C . HIS A 1 106 ? 2.038 -0.428 7.395 1.00 79.00 106 HIS A C 1
ATOM 802 O O . HIS A 1 106 ? 1.144 0.417 7.332 1.00 79.00 106 HIS A O 1
ATOM 808 N N . ILE A 1 107 ? 2.454 -0.967 8.539 1.00 80.81 107 ILE A N 1
ATOM 809 C CA . ILE A 1 107 ? 2.132 -0.434 9.862 1.00 80.81 107 ILE A CA 1
ATOM 810 C C . ILE A 1 107 ? 3.479 -0.115 10.512 1.00 80.81 107 ILE A C 1
ATOM 812 O O . ILE A 1 107 ? 4.300 -1.031 10.619 1.00 80.81 107 ILE A O 1
ATOM 816 N N . PRO A 1 108 ? 3.725 1.132 10.938 1.00 74.38 108 PRO A N 1
ATOM 817 C CA . PRO A 1 108 ? 4.951 1.462 11.639 1.00 74.38 108 PRO A CA 1
ATOM 818 C C . PRO A 1 108 ? 4.995 0.691 12.958 1.00 74.38 108 PRO A C 1
ATOM 820 O O . PRO A 1 108 ? 4.080 0.769 13.778 1.00 74.38 108 PRO A O 1
ATOM 823 N N . THR A 1 109 ? 6.057 -0.079 13.155 1.00 63.56 109 THR A N 1
ATOM 824 C CA . THR A 1 109 ? 6.431 -0.598 14.471 1.00 63.56 109 THR A CA 1
ATOM 825 C C . THR A 1 109 ? 7.142 0.510 15.244 1.00 63.56 109 THR A C 1
ATOM 827 O O . THR A 1 109 ? 7.850 1.311 14.642 1.00 63.56 109 THR A O 1
ATOM 830 N N . GLU A 1 110 ? 6.995 0.551 16.572 1.00 55.56 110 GLU A N 1
ATOM 831 C CA . GLU A 1 110 ? 7.582 1.571 17.473 1.00 55.56 110 GLU A CA 1
ATOM 832 C C . GLU A 1 110 ? 9.123 1.723 17.371 1.00 55.56 110 GLU A C 1
ATOM 834 O O . GLU A 1 110 ? 9.707 2.606 17.987 1.00 55.56 110 GLU A O 1
ATOM 839 N N . GLU A 1 111 ? 9.791 0.909 16.554 1.00 48.28 111 GLU A N 1
ATOM 840 C CA . GLU A 1 111 ? 11.241 0.864 16.349 1.00 48.28 111 GLU A CA 1
ATOM 841 C C . GLU A 1 111 ? 11.788 1.847 15.288 1.00 48.28 111 GLU A C 1
ATOM 843 O O . GLU A 1 111 ? 12.961 1.777 14.938 1.00 48.28 111 GLU A O 1
ATOM 848 N N . THR A 1 112 ? 10.977 2.771 14.761 1.00 44.41 112 THR A N 1
ATOM 849 C CA . THR A 1 112 ? 11.441 3.833 13.833 1.00 44.41 112 THR A CA 1
ATOM 850 C C . THR A 1 112 ? 11.177 5.257 14.334 1.00 44.41 112 THR A C 1
ATOM 852 O O . THR A 1 112 ? 11.237 6.201 13.551 1.00 44.41 112 THR A O 1
ATOM 855 N N . ALA A 1 113 ? 10.874 5.434 15.625 1.00 45.09 113 ALA A N 1
ATOM 856 C CA . ALA A 1 113 ? 10.645 6.752 16.229 1.00 45.09 113 ALA A CA 1
ATOM 857 C C . ALA A 1 113 ? 11.898 7.392 16.864 1.00 45.09 113 ALA A C 1
ATOM 859 O O . ALA A 1 113 ? 11.801 8.506 17.374 1.00 45.09 113 ALA A O 1
ATOM 860 N N . ASP A 1 114 ? 13.058 6.729 16.819 1.00 43.91 114 ASP A N 1
ATOM 861 C CA . ASP A 1 114 ? 14.320 7.264 17.343 1.00 43.91 114 ASP A CA 1
ATOM 862 C C . ASP A 1 114 ? 15.360 7.322 16.217 1.00 43.91 114 ASP A C 1
ATOM 864 O O . ASP A 1 114 ? 15.953 6.318 15.819 1.00 43.91 114 ASP A O 1
ATOM 868 N N . GLY A 1 115 ? 15.513 8.510 15.643 1.00 40.62 115 GLY A N 1
ATOM 869 C CA . GLY A 1 115 ? 16.421 8.781 14.536 1.00 40.62 115 GLY A CA 1
ATOM 870 C C . GLY A 1 115 ? 16.480 10.274 14.238 1.00 40.62 115 GLY A C 1
ATOM 871 O O . GLY A 1 115 ? 15.947 10.693 13.218 1.00 40.62 115 GLY A O 1
ATOM 872 N N . GLU A 1 116 ? 17.075 11.004 15.192 1.00 35.75 116 GLU A N 1
ATOM 873 C CA . GLU A 1 116 ? 17.737 12.332 15.129 1.00 35.75 116 GLU A CA 1
ATOM 874 C C . GLU A 1 116 ? 17.117 13.477 14.303 1.00 35.75 116 GLU A C 1
ATOM 876 O O . GLU A 1 116 ? 17.112 13.434 13.053 1.00 35.75 116 GLU A O 1
#